Protein AF-A0A969IH84-F1 (afdb_monomer_lite)

Radius of gyration: 13.09 Å; chains: 1; bounding box: 25×27×39 Å

Foldseek 3Di:
DPDDDDDQAFDCVPQPPCRLQVSLVVVCVVVDQAEEAEDDDVSSVSSQVVCVVVVRHYHYDDPVPDD

pLDDT: mean 89.79, std 12.17, range [36.38, 97.0]

Secondary structure (DSSP, 8-state):
-----------HHHHGGGHHHHHHHHHHHT--S-EEE-S--HHHHHHHHHHHHTT--EEE--GGG--

Structure (mmCIF, N/CA/C/O backbone):
data_AF-A0A969IH84-F1
#
_entry.id   AF-A0A969IH84-F1
#
loop_
_atom_site.group_PDB
_atom_site.id
_atom_site.type_symbol
_atom_site.label_atom_id
_atom_site.label_alt_id
_atom_site.label_comp_id
_atom_site.label_asym_id
_atom_site.label_entity_id
_atom_site.label_seq_id
_atom_site.pdbx_PDB_ins_code
_atom_site.Cartn_x
_atom_site.Cartn_y
_atom_site.Cartn_z
_atom_site.occupancy
_atom_site.B_iso_or_equiv
_atom_site.auth_seq_id
_atom_site.auth_comp_id
_atom_site.auth_asym_id
_atom_site.auth_atom_id
_atom_site.pdbx_PDB_model_num
ATOM 1 N N . ARG A 1 1 ? -8.179 -15.607 15.428 1.00 73.31 1 ARG A N 1
ATOM 2 C CA . ARG A 1 1 ? -8.217 -16.157 14.045 1.00 73.31 1 ARG A CA 1
ATOM 3 C 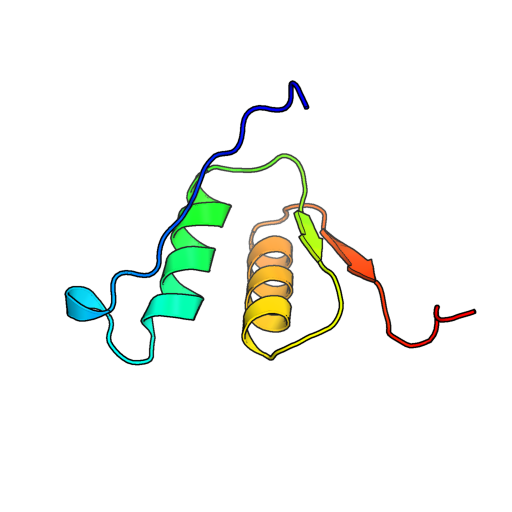C . ARG A 1 1 ? -9.662 -16.150 13.506 1.00 73.31 1 ARG A C 1
ATOM 5 O O . ARG A 1 1 ? -10.256 -17.206 13.373 1.00 73.31 1 ARG A O 1
ATOM 12 N N . LYS A 1 2 ? -10.262 -14.974 13.270 1.00 85.81 2 LYS A N 1
ATOM 13 C CA . LYS A 1 2 ? -11.610 -14.792 12.668 1.00 85.81 2 LYS A CA 1
ATOM 14 C C . LYS A 1 2 ? -11.670 -13.494 11.838 1.00 85.81 2 LYS A C 1
ATOM 16 O O . LYS A 1 2 ? -12.689 -12.823 11.783 1.00 85.81 2 LYS A O 1
ATOM 21 N N . VAL A 1 3 ? -10.535 -13.114 11.256 1.00 89.00 3 VAL A N 1
ATOM 22 C CA . VAL A 1 3 ? -10.426 -11.932 10.396 1.00 89.00 3 VAL A CA 1
ATOM 23 C C . VAL A 1 3 ? -10.374 -12.429 8.962 1.00 89.00 3 VAL A C 1
ATOM 25 O O . VAL A 1 3 ? -9.585 -13.327 8.657 1.00 89.00 3 VAL A O 1
ATOM 28 N N . VAL A 1 4 ? -11.235 -11.877 8.111 1.00 92.00 4 VAL A N 1
ATOM 29 C CA . VAL A 1 4 ? -11.246 -12.174 6.677 1.00 92.00 4 VAL A CA 1
ATOM 30 C C . VAL A 1 4 ? -9.955 -11.638 6.065 1.00 92.00 4 VAL A C 1
ATOM 32 O O . VAL A 1 4 ? -9.600 -10.481 6.273 1.00 92.00 4 VAL A O 1
ATOM 35 N N . GLN A 1 5 ? -9.241 -12.488 5.332 1.00 92.00 5 GLN A N 1
ATOM 36 C CA . GLN A 1 5 ? -8.010 -12.116 4.641 1.00 92.00 5 GLN A CA 1
ATOM 37 C C . GLN A 1 5 ? -8.260 -12.136 3.140 1.00 92.00 5 GLN A C 1
ATOM 39 O O . GLN A 1 5 ? -8.644 -13.166 2.588 1.00 92.00 5 GLN A O 1
ATOM 44 N N . VAL A 1 6 ? -8.013 -11.007 2.484 1.00 92.06 6 VAL A N 1
ATOM 45 C CA . VAL A 1 6 ? -8.073 -10.895 1.026 1.00 92.06 6 VAL A CA 1
ATOM 46 C C . VAL A 1 6 ? -6.643 -10.881 0.500 1.00 92.06 6 VAL A C 1
ATOM 48 O O . VAL A 1 6 ? -5.859 -9.985 0.810 1.00 92.06 6 VAL A O 1
ATOM 51 N N . ALA A 1 7 ? -6.278 -11.914 -0.258 1.00 92.31 7 ALA A N 1
ATOM 52 C CA . ALA A 1 7 ? -4.923 -12.078 -0.765 1.00 92.31 7 ALA A CA 1
ATOM 53 C C . ALA A 1 7 ? -4.785 -11.495 -2.176 1.00 92.31 7 ALA A C 1
ATOM 55 O O . ALA A 1 7 ? -5.340 -12.027 -3.133 1.00 92.31 7 ALA A O 1
ATOM 56 N N . PHE A 1 8 ? -3.961 -10.459 -2.316 1.00 93.44 8 PHE A N 1
ATOM 57 C CA . PHE A 1 8 ? -3.538 -9.927 -3.613 1.00 93.44 8 PHE A CA 1
ATOM 58 C C . PHE A 1 8 ? -2.194 -10.556 -3.990 1.00 93.44 8 PHE A C 1
ATOM 60 O O . PHE A 1 8 ? -1.190 -10.278 -3.329 1.00 93.44 8 PHE A O 1
ATOM 67 N N . LYS A 1 9 ? -2.162 -11.430 -5.003 1.00 93.94 9 LYS A N 1
ATOM 68 C CA . LYS A 1 9 ? -0.940 -12.127 -5.448 1.00 93.94 9 LYS A CA 1
ATOM 69 C C . LYS A 1 9 ? -0.307 -11.406 -6.649 1.00 93.94 9 LYS A C 1
ATOM 71 O O . LYS A 1 9 ? -1.041 -11.008 -7.547 1.00 93.94 9 LYS A O 1
ATOM 76 N N . PRO A 1 10 ? 1.027 -11.243 -6.694 1.00 94.44 10 PRO A N 1
ATOM 77 C CA . PRO A 1 10 ? 1.701 -10.676 -7.860 1.00 94.44 10 PRO A CA 1
ATOM 78 C C . PRO A 1 10 ? 1.593 -11.606 -9.076 1.00 94.44 10 PRO A C 1
ATOM 80 O O . PRO A 1 10 ? 1.907 -12.793 -8.986 1.00 94.44 10 PRO A O 1
ATOM 83 N N . ASP A 1 11 ? 1.186 -11.050 -10.217 1.00 93.31 11 ASP A N 1
ATOM 84 C CA . ASP A 1 11 ? 1.174 -11.747 -11.507 1.00 93.31 11 ASP A CA 1
ATOM 85 C C . ASP A 1 11 ? 2.512 -11.544 -12.235 1.00 93.31 11 ASP A C 1
ATOM 87 O O . ASP A 1 11 ? 2.744 -10.544 -12.926 1.00 93.31 11 ASP A O 1
ATOM 91 N N . TRP A 1 12 ? 3.413 -12.508 -12.048 1.00 93.50 12 TRP A N 1
ATOM 92 C CA . TRP A 1 12 ? 4.751 -12.502 -12.640 1.00 93.50 12 TRP A CA 1
ATOM 93 C C . TRP A 1 12 ? 4.746 -12.746 -14.148 1.00 93.50 12 TRP A C 1
ATOM 95 O O . TRP A 1 12 ? 5.594 -12.193 -14.850 1.00 93.50 12 TRP A O 1
ATOM 105 N N . ASN A 1 13 ? 3.778 -13.511 -14.657 1.00 95.31 13 ASN A N 1
ATOM 106 C CA . ASN A 1 13 ? 3.676 -13.818 -16.083 1.00 95.31 13 ASN A CA 1
ATOM 107 C C . ASN A 1 13 ? 3.328 -12.560 -16.880 1.00 95.31 13 ASN A C 1
ATOM 109 O O . ASN A 1 13 ? 3.896 -12.315 -17.945 1.00 95.31 13 ASN A O 1
ATOM 113 N N . ARG A 1 14 ? 2.431 -11.732 -16.336 1.00 93.06 14 ARG A N 1
ATOM 114 C CA . ARG A 1 14 ? 1.972 -10.508 -16.994 1.00 93.06 14 ARG A CA 1
ATOM 115 C C . ARG A 1 14 ? 2.893 -9.312 -16.778 1.00 93.06 14 ARG A C 1
ATOM 117 O O . ARG A 1 14 ? 3.036 -8.485 -17.676 1.00 93.06 14 ARG A O 1
ATOM 124 N N . HIS A 1 15 ? 3.493 -9.185 -15.594 1.00 91.38 15 HIS A N 1
ATOM 125 C CA . HIS A 1 15 ? 4.169 -7.946 -15.190 1.00 91.38 15 HIS A CA 1
ATOM 126 C C . HIS A 1 15 ? 5.664 -8.095 -14.880 1.00 91.38 15 HIS A C 1
ATOM 128 O O . HIS A 1 15 ? 6.327 -7.079 -14.659 1.00 91.38 15 HIS A O 1
ATOM 134 N N . ARG A 1 16 ? 6.222 -9.316 -14.900 1.00 94.19 16 ARG A N 1
ATOM 135 C CA . ARG A 1 16 ? 7.649 -9.593 -14.635 1.00 94.19 16 ARG A CA 1
ATOM 136 C C . ARG A 1 16 ? 8.130 -8.852 -13.375 1.00 94.19 16 ARG A C 1
ATOM 138 O O . ARG A 1 16 ? 7.468 -8.900 -12.345 1.00 94.19 16 ARG A O 1
ATOM 145 N N . ASN A 1 17 ? 9.222 -8.095 -13.461 1.00 93.62 17 ASN A N 1
ATOM 146 C CA . ASN A 1 17 ? 9.808 -7.355 -12.337 1.00 93.62 17 ASN A CA 1
ATOM 147 C C . ASN A 1 17 ? 8.890 -6.268 -11.747 1.00 93.62 17 ASN A C 1
ATOM 149 O O . ASN A 1 17 ? 9.103 -5.834 -10.618 1.00 93.62 17 ASN A O 1
ATOM 153 N N . ALA A 1 18 ? 7.860 -5.827 -12.478 1.00 94.06 18 ALA A N 1
ATOM 154 C CA . ALA A 1 18 ? 6.884 -4.857 -11.984 1.00 94.06 18 ALA A CA 1
ATOM 155 C C . ALA A 1 18 ? 5.716 -5.505 -11.216 1.00 94.06 18 ALA A C 1
ATOM 157 O O . ALA A 1 18 ? 4.923 -4.789 -10.600 1.00 94.06 18 ALA A O 1
ATOM 158 N N . ALA A 1 19 ? 5.607 -6.839 -11.219 1.00 96.06 19 ALA A N 1
ATOM 159 C CA . ALA A 1 19 ? 4.542 -7.585 -10.550 1.00 96.06 19 ALA A CA 1
ATOM 160 C C . ALA A 1 19 ? 4.306 -7.195 -9.076 1.00 96.06 19 ALA A C 1
ATOM 162 O O . ALA A 1 19 ? 3.144 -6.969 -8.723 1.00 96.06 19 ALA A O 1
ATOM 163 N N . PRO A 1 20 ? 5.333 -7.037 -8.211 1.00 94.19 20 PRO A N 1
ATOM 164 C CA . PRO A 1 20 ? 5.099 -6.632 -6.823 1.00 94.19 20 PRO A CA 1
ATOM 165 C C . PRO A 1 20 ? 4.472 -5.236 -6.702 1.00 94.19 20 PRO A C 1
ATOM 167 O O . PRO A 1 20 ? 3.583 -5.027 -5.879 1.00 94.19 20 PRO A O 1
ATOM 170 N N . PHE A 1 21 ? 4.873 -4.288 -7.552 1.00 95.12 21 PHE A N 1
ATOM 171 C CA . PHE A 1 21 ? 4.340 -2.924 -7.535 1.00 95.12 21 PHE A CA 1
ATOM 172 C C . PHE A 1 21 ? 2.930 -2.835 -8.127 1.00 95.12 21 PHE A C 1
ATOM 174 O O . PHE A 1 21 ? 2.125 -2.029 -7.662 1.00 95.12 21 PHE A O 1
ATOM 181 N N . LYS A 1 22 ? 2.622 -3.657 -9.137 1.00 95.56 22 LYS A N 1
ATOM 182 C CA . LYS A 1 22 ? 1.291 -3.736 -9.762 1.00 95.56 22 LYS A CA 1
ATOM 183 C C . LYS A 1 22 ? 0.256 -4.380 -8.847 1.00 95.56 22 LYS A C 1
ATOM 185 O O . LYS A 1 22 ? -0.883 -3.936 -8.796 1.00 95.56 22 LYS A O 1
ATOM 190 N N . ARG A 1 23 ? 0.669 -5.358 -8.044 1.00 96.19 23 ARG A N 1
ATOM 191 C CA . ARG A 1 23 ? -0.165 -5.924 -6.978 1.00 96.19 23 ARG A CA 1
ATOM 192 C C . ARG A 1 23 ? -0.562 -4.877 -5.928 1.00 96.19 23 ARG A C 1
ATOM 194 O O . ARG A 1 23 ? -1.669 -4.940 -5.407 1.00 96.19 23 ARG A O 1
ATOM 201 N N . ASN A 1 24 ? 0.303 -3.901 -5.637 1.00 95.69 24 ASN A N 1
ATOM 202 C CA . ASN A 1 24 ? -0.063 -2.783 -4.760 1.00 95.69 24 ASN A CA 1
ATOM 203 C C . ASN A 1 24 ? -1.131 -1.879 -5.396 1.00 95.69 24 ASN A C 1
ATOM 205 O O . ASN A 1 24 ? -2.016 -1.437 -4.674 1.00 95.69 24 ASN A O 1
ATOM 209 N N . ASP A 1 25 ? -1.077 -1.643 -6.716 1.00 95.44 25 ASP A N 1
ATOM 210 C CA . ASP A 1 25 ? -2.122 -0.888 -7.436 1.00 95.44 25 ASP A CA 1
ATOM 211 C C . ASP A 1 25 ? -3.485 -1.569 -7.240 1.00 95.44 25 ASP A C 1
ATOM 213 O O . ASP A 1 25 ? -4.411 -0.960 -6.716 1.00 95.44 25 ASP A O 1
ATOM 217 N N . GLN A 1 26 ? -3.555 -2.872 -7.523 1.00 95.38 26 GLN A N 1
ATOM 218 C CA . GLN A 1 26 ? -4.772 -3.679 -7.357 1.00 95.38 26 GLN A CA 1
ATOM 219 C C . GLN A 1 26 ? -5.300 -3.681 -5.916 1.00 95.38 26 GLN A C 1
ATOM 221 O O . GLN A 1 26 ? -6.506 -3.688 -5.685 1.00 95.38 26 GLN A O 1
ATOM 226 N N . MET A 1 27 ? -4.403 -3.679 -4.928 1.00 95.50 27 MET A N 1
ATOM 227 C CA . MET A 1 27 ? -4.800 -3.623 -3.523 1.00 95.50 27 MET A CA 1
ATOM 228 C C . MET A 1 27 ? -5.397 -2.261 -3.140 1.00 95.50 27 MET A C 1
ATOM 230 O O . MET A 1 27 ? -6.311 -2.210 -2.322 1.00 95.50 27 MET A O 1
ATOM 234 N N . LEU A 1 28 ? -4.904 -1.162 -3.718 1.00 96.12 28 LEU A N 1
ATOM 235 C CA . LEU A 1 28 ? -5.428 0.185 -3.469 1.00 96.12 28 LEU A CA 1
ATOM 236 C C . LEU A 1 28 ? -6.699 0.483 -4.277 1.00 96.12 28 LEU A C 1
ATOM 238 O O . LEU A 1 28 ? -7.539 1.253 -3.818 1.00 96.12 28 LEU A O 1
ATOM 242 N N . GLU A 1 29 ? -6.879 -0.167 -5.428 1.00 95.38 29 GLU A N 1
ATOM 243 C CA . GLU A 1 29 ? -8.123 -0.145 -6.214 1.00 95.38 29 GLU A CA 1
ATOM 244 C C . GLU A 1 29 ? -9.316 -0.738 -5.450 1.00 95.38 29 GLU A C 1
ATOM 246 O O . GLU A 1 29 ? -10.458 -0.388 -5.733 1.00 95.38 29 GLU A O 1
ATOM 251 N N . ALA A 1 30 ? -9.070 -1.566 -4.429 1.00 94.19 30 ALA A N 1
ATOM 252 C CA . ALA A 1 30 ? -10.106 -2.020 -3.501 1.00 94.19 30 ALA A CA 1
ATOM 253 C C . ALA A 1 30 ? -10.605 -0.915 -2.542 1.00 94.19 30 ALA A C 1
ATOM 255 O O . ALA A 1 30 ? -11.458 -1.192 -1.701 1.00 94.19 30 ALA A O 1
ATOM 256 N N . LEU A 1 31 ? -10.071 0.311 -2.652 1.00 93.81 31 LEU A N 1
ATOM 257 C CA . LEU A 1 31 ? -10.438 1.505 -1.882 1.00 93.81 31 LEU A CA 1
ATOM 258 C C . LEU A 1 31 ? -10.499 1.253 -0.366 1.00 93.81 31 LEU A C 1
ATOM 260 O O . LEU A 1 31 ? -11.549 1.416 0.261 1.00 93.81 31 LEU A O 1
ATOM 264 N N . PRO A 1 32 ? -9.376 0.846 0.253 1.00 95.00 32 PRO A N 1
ATOM 265 C CA . PRO A 1 32 ? -9.338 0.659 1.693 1.00 95.00 32 PRO A CA 1
ATOM 266 C C . PRO A 1 32 ? -9.561 1.988 2.426 1.00 95.00 32 PRO A C 1
ATOM 268 O O . PRO A 1 32 ? -9.107 3.043 1.988 1.00 95.00 32 PRO A O 1
ATOM 271 N N . ILE A 1 33 ? -10.176 1.914 3.610 1.00 96.75 33 ILE A N 1
ATOM 272 C CA . ILE A 1 33 ? -10.369 3.075 4.499 1.00 96.75 33 ILE A CA 1
ATOM 273 C C . ILE A 1 33 ? -9.045 3.696 4.972 1.00 96.75 33 ILE A C 1
ATOM 275 O O . ILE A 1 33 ? -9.001 4.856 5.368 1.00 96.75 33 ILE A O 1
ATOM 279 N N . GLY A 1 34 ? -7.970 2.911 4.963 1.00 95.56 34 GLY A N 1
ATOM 280 C CA . GLY A 1 34 ? -6.644 3.312 5.399 1.00 95.56 34 GLY A CA 1
ATOM 281 C C . GLY A 1 34 ? -5.635 2.191 5.183 1.00 95.56 34 GLY A C 1
ATOM 282 O O . GLY A 1 34 ? -6.001 1.023 5.028 1.00 95.56 34 GLY A O 1
ATOM 283 N N . VAL A 1 35 ? -4.354 2.548 5.168 1.00 95.88 35 VAL A N 1
ATOM 284 C CA . VAL A 1 35 ? -3.243 1.608 4.989 1.00 95.88 35 VAL A CA 1
ATOM 285 C C . VAL A 1 35 ? -2.285 1.720 6.166 1.00 95.88 35 VAL A C 1
ATOM 287 O O . VAL A 1 35 ? -1.868 2.814 6.539 1.00 95.88 35 VAL A O 1
ATOM 290 N N . ILE A 1 36 ? -1.899 0.574 6.719 1.00 94.69 36 ILE A N 1
ATOM 291 C CA . ILE A 1 36 ? -0.835 0.473 7.717 1.00 94.69 36 ILE A CA 1
ATOM 292 C C . ILE A 1 36 ? 0.399 -0.107 7.031 1.00 94.69 36 ILE A C 1
ATOM 294 O O . ILE A 1 36 ? 0.331 -1.185 6.439 1.00 94.69 36 ILE A O 1
ATOM 298 N N . VAL A 1 37 ? 1.520 0.609 7.093 1.00 93.06 37 VAL A N 1
ATOM 299 C CA . VAL A 1 37 ? 2.775 0.223 6.443 1.00 93.06 37 VAL A CA 1
ATOM 300 C C . VAL A 1 37 ? 3.878 0.093 7.479 1.00 93.06 37 VAL A C 1
ATOM 302 O O . VAL A 1 37 ? 4.195 1.044 8.193 1.00 93.06 37 VAL A O 1
ATOM 305 N N . PHE A 1 38 ? 4.478 -1.090 7.512 1.00 91.06 38 PHE A N 1
ATOM 306 C CA . PHE A 1 38 ? 5.653 -1.395 8.317 1.00 91.06 38 PHE A CA 1
ATOM 307 C C . PHE A 1 38 ? 6.941 -1.199 7.506 1.00 91.06 38 PHE A C 1
ATOM 309 O O . PHE A 1 38 ? 6.901 -1.312 6.270 1.00 91.06 38 PHE A O 1
ATOM 316 N N . PRO A 1 39 ? 8.071 -0.902 8.176 1.00 88.00 39 PRO A N 1
ATOM 317 C CA . PRO A 1 39 ? 9.360 -0.779 7.512 1.00 88.00 39 PRO A CA 1
ATOM 318 C C . PRO A 1 39 ? 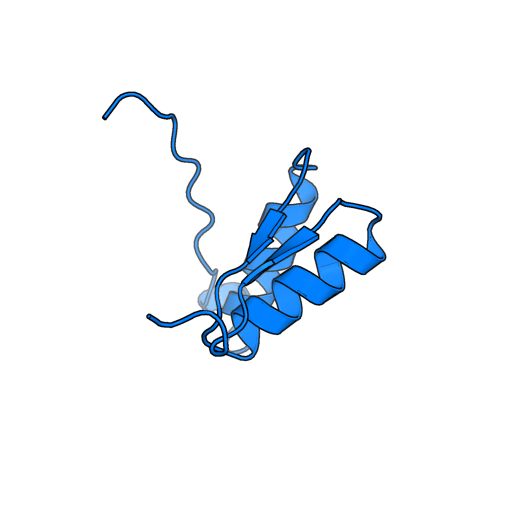9.749 -2.101 6.839 1.00 88.00 39 PRO A C 1
ATOM 320 O O . PRO A 1 39 ? 9.272 -3.179 7.198 1.00 88.00 39 PRO A O 1
ATOM 323 N N . GLY A 1 40 ? 10.568 -2.010 5.794 1.00 83.88 40 GLY A N 1
ATOM 324 C CA . GLY A 1 40 ? 10.939 -3.167 4.989 1.00 83.88 40 GLY A CA 1
ATOM 325 C C . GLY A 1 40 ? 11.615 -2.757 3.687 1.00 83.88 40 GLY A C 1
ATOM 326 O O . GLY A 1 40 ? 12.725 -2.247 3.693 1.00 83.88 40 GLY A O 1
ATOM 327 N N . SER A 1 41 ? 10.952 -2.985 2.551 1.00 86.88 41 SER A N 1
ATOM 328 C CA . SER A 1 41 ? 11.540 -2.763 1.222 1.00 86.88 41 SER A CA 1
ATOM 329 C C . SER A 1 41 ? 10.949 -1.557 0.487 1.00 86.88 41 SER A C 1
ATOM 331 O O . SER A 1 41 ? 9.896 -1.024 0.852 1.00 86.88 41 SER A O 1
ATOM 333 N N . GLY A 1 42 ? 11.565 -1.197 -0.646 1.00 89.38 42 GLY A N 1
ATOM 334 C CA . GLY A 1 42 ? 11.018 -0.212 -1.586 1.00 89.38 42 GLY A CA 1
ATOM 335 C C . GLY A 1 42 ? 9.609 -0.548 -2.106 1.00 89.38 42 GLY A C 1
ATOM 336 O O . GLY A 1 42 ? 8.888 0.346 -2.541 1.00 89.38 42 GLY A O 1
ATOM 337 N N . ILE A 1 43 ? 9.161 -1.807 -2.012 1.00 92.50 43 ILE A N 1
ATOM 338 C CA . ILE A 1 43 ? 7.790 -2.213 -2.371 1.00 92.50 43 ILE A CA 1
ATOM 339 C C . ILE A 1 43 ? 6.781 -1.695 -1.335 1.00 92.50 43 ILE A C 1
ATOM 341 O O . ILE A 1 43 ? 5.720 -1.194 -1.712 1.00 92.50 43 ILE A O 1
ATOM 345 N N . SER A 1 44 ? 7.114 -1.776 -0.043 1.00 92.31 44 SER A N 1
ATOM 346 C CA . SER A 1 44 ? 6.287 -1.231 1.042 1.00 92.31 44 SER A CA 1
ATOM 347 C C . SER A 1 44 ? 6.258 0.298 0.995 1.00 92.31 44 SER A C 1
ATOM 349 O O . SER A 1 44 ? 5.193 0.897 1.143 1.00 92.31 44 SER A O 1
ATOM 351 N N . ALA A 1 45 ? 7.400 0.931 0.701 1.00 92.50 45 ALA A N 1
ATOM 352 C CA . ALA A 1 45 ? 7.469 2.377 0.489 1.00 92.50 45 ALA A CA 1
ATOM 353 C C . ALA A 1 45 ? 6.575 2.817 -0.684 1.00 92.50 45 ALA A C 1
ATOM 355 O O . ALA A 1 45 ? 5.745 3.712 -0.531 1.00 92.50 45 ALA A O 1
ATOM 356 N N . ASN A 1 46 ? 6.641 2.104 -1.816 1.00 94.88 46 ASN A N 1
ATOM 357 C CA . ASN A 1 46 ? 5.799 2.379 -2.979 1.00 94.88 46 ASN A CA 1
ATOM 358 C C . ASN A 1 46 ? 4.299 2.286 -2.669 1.00 94.88 46 ASN A C 1
ATOM 360 O O . ASN A 1 46 ? 3.532 3.138 -3.116 1.00 94.88 46 ASN A O 1
ATOM 364 N N . LEU A 1 47 ? 3.878 1.270 -1.908 1.00 95.12 47 LEU A N 1
ATOM 365 C CA . LEU A 1 47 ? 2.491 1.146 -1.458 1.00 95.12 47 LEU A CA 1
ATOM 366 C C . LEU A 1 47 ? 2.058 2.389 -0.674 1.00 95.12 47 LEU A C 1
ATOM 368 O O . LEU A 1 47 ? 0.999 2.961 -0.931 1.00 95.12 47 LEU A O 1
ATOM 372 N N . ALA A 1 48 ? 2.897 2.807 0.270 1.00 94.69 48 ALA A N 1
ATOM 373 C CA . ALA A 1 48 ? 2.623 3.930 1.146 1.00 94.69 48 ALA A CA 1
ATOM 374 C C . ALA A 1 48 ? 2.534 5.258 0.382 1.00 94.69 48 ALA A C 1
ATOM 376 O O . ALA A 1 48 ? 1.752 6.131 0.757 1.00 94.69 48 ALA A O 1
ATOM 377 N N . ASP A 1 49 ? 3.356 5.443 -0.649 1.00 95.06 49 ASP A N 1
ATOM 378 C CA . ASP A 1 49 ? 3.355 6.656 -1.470 1.00 95.06 49 ASP A CA 1
ATOM 379 C C . ASP A 1 49 ? 2.134 6.704 -2.395 1.00 95.06 49 ASP A C 1
ATOM 381 O O . ASP A 1 49 ? 1.479 7.742 -2.504 1.00 95.06 49 ASP A O 1
ATOM 385 N N . LYS A 1 50 ? 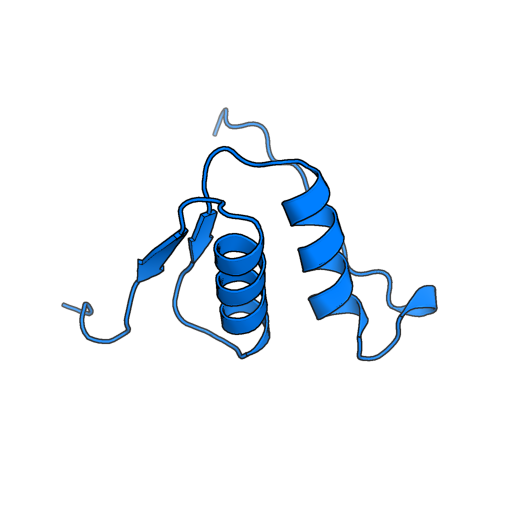1.766 5.569 -3.002 1.00 96.25 50 LYS A N 1
ATOM 386 C CA . LYS A 1 50 ? 0.565 5.462 -3.843 1.00 96.25 50 LYS A CA 1
ATOM 387 C C . LYS A 1 50 ? -0.717 5.699 -3.050 1.00 96.25 50 LYS A C 1
ATOM 389 O O . LYS A 1 50 ? -1.561 6.470 -3.496 1.00 96.25 50 LYS A O 1
ATOM 394 N N . ALA A 1 51 ? -0.833 5.107 -1.862 1.00 96.31 51 ALA A N 1
ATOM 395 C CA . ALA A 1 51 ? -1.984 5.312 -0.985 1.00 96.31 51 ALA A CA 1
ATOM 396 C C . ALA A 1 51 ? -2.149 6.795 -0.608 1.00 96.31 51 ALA A C 1
ATOM 398 O O . ALA A 1 51 ? -3.233 7.351 -0.774 1.00 96.31 51 ALA A O 1
ATOM 399 N N . ARG A 1 52 ? -1.053 7.471 -0.223 1.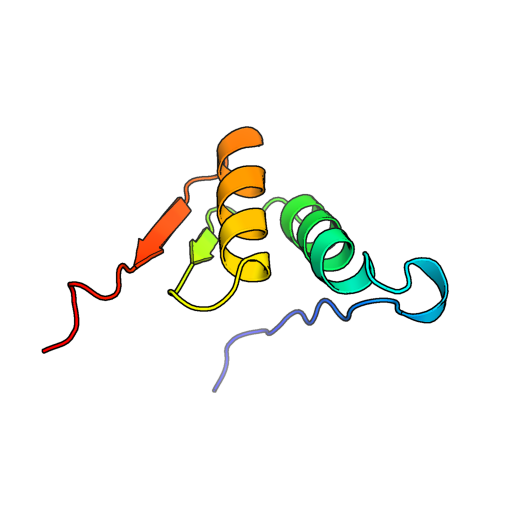00 94.88 52 ARG A N 1
ATOM 400 C CA . ARG A 1 52 ? -1.061 8.921 0.043 1.00 94.88 52 ARG A CA 1
ATOM 401 C C . ARG A 1 52 ? -1.494 9.730 -1.175 1.00 94.88 52 ARG A C 1
ATOM 403 O O . ARG A 1 5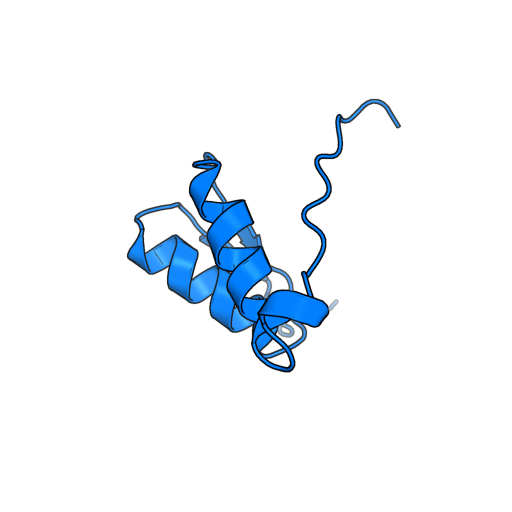2 ? -2.301 10.643 -1.038 1.00 94.88 52 ARG A O 1
ATOM 410 N N . LYS A 1 53 ? -0.994 9.388 -2.367 1.00 96.19 53 LYS A N 1
ATOM 411 C CA . LYS A 1 53 ? -1.367 10.069 -3.616 1.00 96.19 53 LYS A CA 1
ATOM 412 C C . LYS A 1 53 ? -2.857 9.917 -3.946 1.00 96.19 53 LYS A C 1
ATOM 414 O O . LYS A 1 53 ? -3.437 10.827 -4.525 1.00 96.19 53 LYS A O 1
ATOM 419 N N . MET A 1 54 ? -3.470 8.798 -3.568 1.00 95.12 54 MET A N 1
ATOM 420 C CA . MET A 1 54 ? -4.908 8.551 -3.725 1.00 95.12 54 MET A CA 1
ATOM 421 C C . MET A 1 54 ? -5.766 9.198 -2.624 1.00 95.12 54 MET A C 1
ATOM 423 O O . MET A 1 54 ? -6.981 9.030 -2.634 1.00 95.12 54 MET A O 1
ATOM 427 N N . GLY A 1 55 ? -5.163 9.915 -1.670 1.00 95.38 55 GLY A N 1
ATOM 428 C CA . GLY A 1 55 ? -5.876 10.503 -0.532 1.00 95.38 55 GLY A CA 1
ATOM 429 C C . GLY A 1 55 ? -6.279 9.488 0.542 1.00 95.38 55 GLY A C 1
ATOM 430 O O . GLY A 1 55 ? -7.039 9.827 1.444 1.00 95.38 55 GLY A O 1
ATOM 431 N N . ILE A 1 56 ? -5.770 8.253 0.473 1.00 96.88 56 ILE A N 1
ATOM 432 C CA . ILE A 1 56 ? -6.034 7.222 1.478 1.00 96.88 56 ILE A CA 1
ATOM 433 C C . ILE A 1 56 ? -5.144 7.502 2.701 1.00 96.88 56 ILE A C 1
ATOM 435 O O . ILE A 1 56 ? -3.927 7.648 2.541 1.00 96.88 56 ILE A O 1
ATOM 439 N N . PRO A 1 57 ? -5.700 7.552 3.926 1.00 97.00 57 PRO A N 1
ATOM 440 C CA . PRO A 1 57 ? -4.912 7.712 5.143 1.00 97.00 57 PRO A CA 1
ATOM 441 C C . PRO A 1 57 ? -3.859 6.607 5.293 1.00 97.00 57 PRO A C 1
ATOM 443 O O . PRO A 1 57 ? -4.167 5.420 5.173 1.00 97.00 57 PRO A O 1
ATOM 446 N N . VAL A 1 58 ? -2.611 6.989 5.582 1.00 95.44 58 VAL A N 1
ATOM 447 C CA . VAL A 1 58 ? -1.501 6.038 5.750 1.00 95.44 58 VAL A CA 1
ATOM 448 C C . VAL A 1 58 ? -0.851 6.191 7.115 1.00 95.44 58 VAL A C 1
ATOM 450 O O . VAL A 1 58 ? -0.237 7.222 7.395 1.00 95.44 58 VAL A O 1
ATOM 453 N N . TRP A 1 59 ? -0.890 5.123 7.908 1.00 95.25 59 TRP A N 1
ATOM 454 C CA . TRP A 1 59 ? -0.077 4.975 9.110 1.00 95.25 59 TRP A CA 1
ATOM 455 C C . TRP A 1 59 ? 1.251 4.312 8.738 1.00 95.25 59 TRP A C 1
ATOM 457 O O . TRP A 1 59 ? 1.260 3.204 8.200 1.00 95.25 59 TRP A O 1
ATOM 467 N N . ARG A 1 60 ? 2.380 4.973 9.014 1.00 89.62 60 ARG A N 1
ATOM 468 C 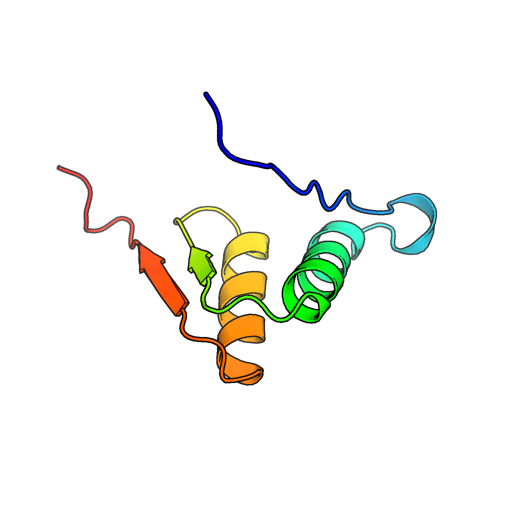CA . ARG A 1 60 ? 3.723 4.408 8.798 1.00 89.62 60 ARG A CA 1
ATOM 469 C C . ARG A 1 60 ? 4.409 4.141 10.130 1.00 89.62 60 ARG A C 1
ATOM 471 O O . ARG A 1 60 ? 4.400 5.008 10.997 1.00 89.62 60 ARG A O 1
ATOM 478 N N . PHE A 1 61 ? 5.019 2.972 10.254 1.00 86.31 61 PHE A N 1
ATOM 479 C CA . PHE A 1 61 ? 5.956 2.657 11.327 1.00 86.31 61 PHE A CA 1
ATOM 480 C C . PHE A 1 61 ? 7.384 2.924 10.820 1.00 86.31 61 PHE A C 1
ATOM 482 O O . PHE A 1 61 ? 7.712 2.535 9.698 1.00 86.31 61 PHE A O 1
ATOM 489 N N . SER A 1 62 ? 8.212 3.619 11.601 1.00 76.12 62 SER A N 1
ATOM 490 C CA . SER A 1 62 ? 9.649 3.794 11.342 1.00 76.12 62 SER A CA 1
ATOM 491 C C . SER A 1 62 ? 10.464 2.828 12.207 1.00 76.12 62 SER A C 1
ATOM 493 O O . SER A 1 62 ? 10.000 2.390 13.258 1.00 76.12 62 SER A O 1
ATOM 495 N N . GLU A 1 63 ? 11.683 2.493 11.773 1.00 61.75 63 GLU A N 1
ATOM 496 C CA . GLU A 1 63 ? 12.615 1.663 12.559 1.00 61.75 63 GLU A CA 1
ATOM 497 C C . GLU A 1 63 ? 13.070 2.338 13.865 1.00 61.75 63 GLU A C 1
ATOM 499 O O . GLU A 1 63 ? 13.480 1.650 14.792 1.00 61.75 63 GLU A O 1
ATOM 504 N N . GLU A 1 64 ? 12.907 3.659 14.000 1.00 57.53 64 GLU A N 1
ATOM 505 C CA . GLU A 1 64 ? 13.200 4.400 15.241 1.00 57.53 64 GLU A CA 1
ATOM 506 C C . GLU A 1 64 ? 12.216 4.106 16.394 1.00 57.53 64 GLU A C 1
ATOM 508 O O . GLU A 1 64 ? 12.360 4.646 17.486 1.00 57.53 64 GLU A O 1
ATOM 513 N N . GLY A 1 65 ? 11.218 3.244 16.172 1.00 51.62 65 GLY A N 1
ATOM 514 C CA . GLY A 1 65 ? 10.288 2.759 17.196 1.00 51.62 65 GLY A CA 1
ATOM 515 C C . GLY A 1 65 ? 10.589 1.351 17.721 1.00 51.62 65 GLY A C 1
ATOM 516 O O . GLY A 1 65 ? 9.675 0.705 18.233 1.00 51.62 65 GLY A O 1
ATOM 517 N N . GLY A 1 66 ? 11.810 0.839 17.541 1.00 45.34 66 GLY A N 1
ATOM 518 C CA . GLY A 1 66 ? 12.262 -0.399 18.178 1.00 45.34 66 GLY A CA 1
ATOM 519 C C . GLY A 1 66 ? 12.644 -0.144 19.636 1.00 45.34 66 GLY A C 1
ATOM 520 O O . GLY A 1 66 ? 13.540 0.654 19.897 1.00 45.34 66 GLY A O 1
ATOM 521 N N . ALA A 1 67 ? 11.936 -0.789 20.565 1.00 36.38 67 ALA A N 1
ATOM 522 C CA . ALA A 1 67 ? 12.370 -0.922 21.956 1.00 36.38 67 ALA A CA 1
ATOM 523 C C . ALA A 1 67 ? 13.705 -1.676 22.064 1.00 36.38 67 ALA A C 1
ATOM 525 O O . ALA A 1 67 ? 13.958 -2.540 21.190 1.00 36.38 67 ALA A O 1
#

Sequence (67 aa):
RKVVQVAFKPDWNRHRNAAPFKRNDQMLEALPIGVIVFPGSGISANLADKARKMGIPVWRFSEEGGA